Protein AF-L5MCT8-F1 (afdb_monomer_lite)

Organism: Myotis davidii (NCBI:txid225400)

pLDDT: mean 80.83, std 23.69, range [33.47, 98.44]

Radius of gyration: 23.61 Å; chains: 1; bounding box: 46×57×54 Å

Sequence (94 aa):
MRVHMVMTLEQQDMVCYTAQTLVRILSHGGFRKILGQEGDTSYLASEISTWDGVIVTPSEKAYEKSPEKKEGEEEENTEEPPQGEEKERMETQE

Foldseek 3Di:
DDPCVVDDPQRVQVVVLQVVLVVVCVVLPVVCLVVCVPDDNVCSQPDWDAGPNDIRDGGDRDDDDDPPPPPDDDDDDDDDDPDDDDDDDDDDDD

Structure (mmCIF, N/CA/C/O backbone):
data_AF-L5MCT8-F1
#
_entry.id   AF-L5MCT8-F1
#
loop_
_atom_site.group_PDB
_atom_site.id
_atom_site.type_symbol
_atom_site.label_atom_id
_atom_site.label_alt_id
_atom_site.label_comp_id
_atom_site.label_asym_id
_atom_site.label_entity_id
_atom_site.label_seq_id
_atom_site.pdbx_PDB_ins_code
_atom_site.Cartn_x
_atom_site.Cartn_y
_atom_site.Cartn_z
_atom_site.occupancy
_atom_site.B_iso_or_equiv
_atom_site.auth_seq_id
_atom_site.auth_comp_id
_atom_site.auth_asym_id
_atom_site.auth_atom_id
_atom_site.pdbx_PDB_model_num
ATOM 1 N N . MET A 1 1 ? -1.294 -4.767 -27.737 1.00 77.75 1 MET A N 1
ATOM 2 C CA . MET A 1 1 ? -0.389 -3.981 -26.864 1.00 77.75 1 MET A CA 1
ATOM 3 C C . MET A 1 1 ? -0.914 -4.035 -25.434 1.00 77.75 1 MET A C 1
ATOM 5 O O . MET A 1 1 ? -2.112 -3.854 -25.257 1.00 77.75 1 MET A O 1
ATOM 9 N N . ARG A 1 2 ? -0.069 -4.307 -24.428 1.00 95.12 2 ARG A N 1
ATOM 10 C CA . ARG A 1 2 ? -0.483 -4.267 -23.012 1.00 95.12 2 ARG A CA 1
ATOM 11 C C . ARG A 1 2 ? -0.191 -2.874 -22.448 1.00 95.12 2 ARG A C 1
ATOM 13 O O . ARG A 1 2 ? 0.962 -2.463 -22.430 1.00 95.12 2 ARG A O 1
ATOM 20 N N . VAL A 1 3 ? -1.217 -2.148 -22.002 1.00 95.44 3 VAL A N 1
ATOM 21 C CA . VAL A 1 3 ? -1.091 -0.725 -21.616 1.00 95.44 3 VAL A CA 1
ATOM 22 C C . VAL A 1 3 ? -0.138 -0.475 -20.446 1.00 95.44 3 VAL A C 1
ATOM 24 O O . VAL A 1 3 ? 0.513 0.558 -20.420 1.00 95.44 3 VAL A O 1
ATOM 27 N N . HIS A 1 4 ? 0.022 -1.426 -19.522 1.00 93.00 4 HIS A N 1
ATOM 28 C CA . HIS A 1 4 ? 0.943 -1.284 -18.386 1.00 93.00 4 HIS A CA 1
ATOM 29 C C . HIS A 1 4 ? 2.421 -1.241 -18.794 1.00 93.00 4 HIS A C 1
ATOM 31 O O . HIS A 1 4 ? 3.250 -0.824 -17.996 1.00 93.00 4 HIS A O 1
ATOM 37 N N . MET A 1 5 ? 2.761 -1.648 -20.022 1.00 94.50 5 MET A N 1
ATOM 38 C CA . MET A 1 5 ? 4.144 -1.655 -20.514 1.00 94.50 5 MET A CA 1
ATOM 39 C C . MET A 1 5 ? 4.723 -0.250 -20.723 1.00 94.50 5 MET A C 1
ATOM 41 O O . MET A 1 5 ? 5.914 -0.126 -20.973 1.00 94.50 5 MET A O 1
ATOM 45 N N . VAL A 1 6 ? 3.907 0.805 -20.604 1.00 96.62 6 VAL A N 1
ATOM 46 C CA . VAL A 1 6 ? 4.401 2.191 -20.539 1.00 96.62 6 VAL A CA 1
ATOM 47 C C . VAL A 1 6 ? 5.079 2.513 -19.201 1.00 96.62 6 VAL A C 1
ATOM 49 O O . VAL A 1 6 ? 5.780 3.514 -19.106 1.00 96.62 6 VAL A O 1
ATOM 52 N N . MET A 1 7 ? 4.869 1.682 -18.171 1.00 96.62 7 MET A N 1
ATOM 53 C CA . MET A 1 7 ? 5.524 1.785 -16.867 1.00 96.62 7 MET A CA 1
ATOM 54 C C . MET A 1 7 ? 6.781 0.910 -16.828 1.00 96.62 7 MET A C 1
ATOM 56 O O . MET A 1 7 ? 6.769 -0.223 -17.317 1.00 96.62 7 MET A O 1
ATOM 60 N N . THR A 1 8 ? 7.843 1.388 -16.180 1.00 96.62 8 THR A N 1
ATOM 61 C CA . THR A 1 8 ? 9.030 0.571 -15.878 1.00 96.62 8 THR A CA 1
ATOM 62 C C . THR A 1 8 ? 8.681 -0.570 -14.916 1.00 96.62 8 THR A C 1
ATOM 64 O O . THR A 1 8 ? 7.668 -0.512 -14.220 1.00 96.62 8 THR A O 1
ATOM 67 N N . LEU A 1 9 ? 9.521 -1.607 -14.827 1.00 96.25 9 LEU A N 1
ATOM 68 C CA . LEU A 1 9 ? 9.309 -2.702 -13.866 1.00 96.25 9 LEU A CA 1
ATOM 69 C C . LEU A 1 9 ? 9.266 -2.200 -12.412 1.00 96.25 9 LEU A C 1
ATOM 71 O O . LEU A 1 9 ? 8.448 -2.658 -11.624 1.00 96.25 9 LEU A O 1
ATOM 75 N N . GLU A 1 10 ? 10.072 -1.187 -12.088 1.00 96.81 10 GLU A N 1
ATOM 76 C CA . GLU A 1 10 ? 10.064 -0.525 -10.779 1.00 96.81 10 GLU A CA 1
ATOM 77 C C . GLU A 1 10 ? 8.758 0.241 -10.515 1.00 96.81 10 GLU A C 1
ATOM 79 O O . GLU A 1 10 ? 8.216 0.190 -9.414 1.00 96.81 10 GLU A O 1
ATOM 84 N N . GLN A 1 11 ? 8.206 0.913 -11.530 1.00 97.88 11 GLN A N 1
ATOM 85 C CA . GLN A 1 11 ? 6.901 1.569 -11.417 1.00 97.88 11 GLN A CA 1
ATOM 86 C C . GLN A 1 11 ? 5.762 0.551 -11.287 1.00 97.88 11 GLN A C 1
ATOM 88 O O . GLN A 1 11 ? 4.833 0.771 -10.515 1.00 97.88 11 GLN A O 1
ATOM 93 N N . GLN A 1 12 ? 5.832 -0.566 -12.016 1.00 98.06 12 GLN A N 1
ATOM 94 C CA . GLN A 1 12 ? 4.850 -1.648 -11.915 1.00 98.06 12 GLN A CA 1
ATOM 95 C C . GLN A 1 12 ? 4.847 -2.272 -10.517 1.00 98.06 12 GLN A C 1
ATOM 97 O O . GLN A 1 12 ? 3.773 -2.482 -9.954 1.00 98.06 12 GLN A O 1
ATOM 102 N N . ASP A 1 13 ? 6.028 -2.507 -9.943 1.00 98.19 13 ASP A N 1
ATOM 103 C CA . ASP A 1 13 ? 6.178 -2.979 -8.566 1.00 98.19 13 ASP A CA 1
ATOM 104 C C . ASP A 1 13 ? 5.580 -1.979 -7.568 1.00 98.19 13 ASP A C 1
ATOM 106 O O . ASP A 1 13 ? 4.735 -2.350 -6.756 1.00 98.19 13 ASP A O 1
ATOM 110 N N . MET A 1 14 ? 5.897 -0.687 -7.719 1.00 97.94 14 MET A N 1
ATOM 111 C CA . MET A 1 14 ? 5.343 0.380 -6.878 1.00 97.94 14 MET A CA 1
ATOM 112 C C . MET A 1 14 ? 3.821 0.456 -6.888 1.00 97.94 14 MET A C 1
ATOM 114 O O . MET A 1 14 ? 3.191 0.520 -5.827 1.00 97.94 14 MET A O 1
ATOM 118 N N . VAL A 1 15 ? 3.211 0.375 -8.068 1.00 97.94 15 VAL A N 1
ATOM 119 C CA . VAL A 1 15 ? 1.751 0.304 -8.189 1.00 97.94 15 VAL A CA 1
ATOM 120 C C . VAL A 1 15 ? 1.214 -0.967 -7.525 1.00 97.94 15 VAL A C 1
ATOM 122 O O . VAL A 1 15 ? 0.204 -0.910 -6.819 1.00 97.94 15 VAL A O 1
ATOM 125 N N . CYS A 1 16 ? 1.887 -2.104 -7.716 1.00 98.31 16 CYS A N 1
ATOM 126 C CA . CYS A 1 16 ? 1.447 -3.389 -7.188 1.00 98.31 16 CYS A CA 1
ATOM 127 C C . CYS A 1 16 ? 1.473 -3.422 -5.655 1.00 98.31 16 CYS A C 1
ATOM 129 O O . CYS A 1 16 ? 0.427 -3.660 -5.049 1.00 98.31 16 CYS A O 1
ATOM 131 N N . TYR A 1 17 ? 2.613 -3.142 -5.014 1.00 98.19 17 TYR A N 1
ATOM 132 C CA . TYR A 1 17 ? 2.723 -3.231 -3.553 1.00 98.19 17 TYR A CA 1
ATOM 133 C C . TYR A 1 17 ? 1.857 -2.173 -2.848 1.00 98.19 17 TYR A C 1
ATOM 135 O O . TYR A 1 17 ? 1.281 -2.434 -1.784 1.00 98.19 17 TYR A O 1
ATOM 143 N N . THR A 1 18 ? 1.668 -1.002 -3.469 1.00 97.88 18 THR A N 1
ATOM 144 C CA . THR A 1 18 ? 0.743 0.018 -2.955 1.00 97.88 18 THR A CA 1
ATOM 145 C C . THR A 1 18 ? -0.689 -0.514 -2.980 1.00 97.88 18 THR A C 1
ATOM 147 O O . THR A 1 18 ? -1.363 -0.528 -1.949 1.00 97.88 18 THR A O 1
ATOM 150 N N . ALA A 1 19 ? -1.147 -1.038 -4.122 1.00 98.19 19 ALA A N 1
ATOM 151 C CA . ALA A 1 19 ? -2.488 -1.606 -4.246 1.00 98.19 19 ALA A CA 1
ATOM 152 C C . ALA A 1 19 ? -2.708 -2.804 -3.305 1.00 98.19 19 ALA A C 1
ATOM 154 O O . ALA A 1 19 ? -3.754 -2.889 -2.664 1.00 98.19 19 ALA A O 1
ATOM 155 N N . GLN A 1 20 ? -1.719 -3.692 -3.157 1.00 98.44 20 GLN A N 1
ATOM 156 C CA . GLN A 1 20 ? -1.773 -4.815 -2.213 1.00 98.44 20 GLN A CA 1
ATOM 157 C C . GLN A 1 20 ? -1.997 -4.350 -0.767 1.00 98.44 20 GLN A C 1
ATOM 159 O O . GLN A 1 20 ? -2.766 -4.973 -0.031 1.00 98.44 20 GLN A O 1
ATOM 164 N N . THR A 1 21 ? -1.352 -3.255 -0.353 1.00 98.06 21 THR A N 1
ATOM 165 C CA . THR A 1 21 ? -1.552 -2.660 0.978 1.00 98.06 21 THR A CA 1
ATOM 166 C C . THR A 1 21 ? -2.963 -2.097 1.124 1.00 98.06 21 THR A C 1
ATOM 168 O O . THR A 1 21 ? -3.662 -2.415 2.088 1.00 98.06 21 THR A O 1
ATOM 171 N N . LEU A 1 22 ? -3.432 -1.336 0.130 1.00 97.62 22 LEU A N 1
ATOM 172 C CA . LEU A 1 22 ? -4.772 -0.744 0.146 1.00 97.62 22 LEU A CA 1
ATOM 173 C C . LEU A 1 22 ? -5.889 -1.798 0.133 1.00 97.62 22 LEU A C 1
ATOM 175 O O . LEU A 1 22 ? -6.902 -1.605 0.799 1.00 97.62 22 LEU A O 1
ATOM 179 N N . VAL A 1 23 ? -5.710 -2.934 -0.552 1.00 98.19 23 VAL A N 1
ATOM 180 C CA . VAL A 1 23 ? -6.672 -4.056 -0.531 1.00 98.19 23 VAL A CA 1
ATOM 181 C C . VAL A 1 23 ? -6.828 -4.628 0.879 1.00 98.19 23 VAL A C 1
ATOM 183 O O . VAL A 1 23 ? -7.950 -4.908 1.310 1.00 98.19 23 VAL A O 1
ATOM 186 N N . ARG A 1 24 ? -5.728 -4.762 1.629 1.00 97.56 24 ARG A N 1
ATOM 187 C CA . ARG A 1 24 ? -5.770 -5.232 3.022 1.00 97.56 24 ARG A CA 1
ATOM 188 C C . ARG A 1 24 ? -6.501 -4.234 3.916 1.00 97.56 24 ARG A C 1
ATOM 190 O O . ARG A 1 24 ? -7.405 -4.627 4.643 1.00 97.56 24 ARG A O 1
ATOM 197 N N . ILE A 1 25 ? -6.200 -2.942 3.787 1.00 97.06 25 ILE A N 1
ATOM 198 C CA . ILE A 1 25 ? -6.895 -1.872 4.523 1.00 97.06 25 ILE A CA 1
ATOM 199 C C . ILE A 1 25 ? -8.396 -1.847 4.196 1.00 97.06 25 ILE A C 1
ATOM 201 O O . ILE A 1 25 ? -9.232 -1.761 5.097 1.00 97.06 25 ILE A O 1
ATOM 205 N N . LEU A 1 26 ? -8.754 -1.961 2.914 1.00 97.31 26 LEU A N 1
ATOM 206 C CA . LEU A 1 26 ? -10.145 -1.992 2.463 1.00 97.31 26 LEU A CA 1
ATOM 207 C C . LEU A 1 26 ? -10.910 -3.173 3.073 1.00 97.31 26 LEU A C 1
ATOM 209 O O . LEU A 1 26 ? -12.047 -3.005 3.511 1.00 97.31 26 LEU A O 1
ATOM 213 N N . SER A 1 27 ? -10.266 -4.340 3.153 1.00 97.81 27 SER A N 1
ATOM 214 C CA . SER A 1 27 ? -10.840 -5.562 3.734 1.00 97.81 27 SER A CA 1
ATOM 215 C C . SER A 1 27 ? -11.142 -5.435 5.232 1.00 97.81 27 SER A C 1
ATOM 217 O O . SER A 1 27 ? -12.004 -6.146 5.738 1.00 97.81 27 SER A O 1
ATOM 219 N N . HIS A 1 28 ? -10.488 -4.496 5.924 1.00 97.56 28 HIS A N 1
ATOM 220 C CA . HIS A 1 28 ? -10.722 -4.172 7.335 1.00 97.56 28 HIS A CA 1
ATOM 221 C C . HIS A 1 28 ? -11.480 -2.845 7.534 1.00 97.56 28 HIS A C 1
ATOM 223 O O . HIS A 1 28 ? -11.409 -2.227 8.594 1.00 97.56 28 HIS A O 1
ATOM 229 N N . GLY A 1 29 ? -12.216 -2.384 6.516 1.00 96.31 29 GLY A N 1
ATOM 230 C CA . GLY A 1 29 ? -13.131 -1.246 6.640 1.00 96.31 29 GLY A CA 1
ATOM 231 C C . GLY A 1 29 ? -12.496 0.139 6.479 1.00 96.31 29 GLY A C 1
ATOM 232 O O . GLY A 1 29 ? -13.179 1.141 6.681 1.00 96.31 29 GLY A O 1
ATOM 233 N N . GLY A 1 30 ? -11.237 0.245 6.043 1.00 95.94 30 GLY A N 1
ATOM 234 C CA . GLY A 1 30 ? -10.544 1.529 5.853 1.00 95.94 30 GLY A CA 1
ATOM 235 C C . GLY A 1 30 ? -10.968 2.353 4.626 1.00 95.94 30 GLY A C 1
ATOM 236 O O . GLY A 1 30 ? -10.213 3.205 4.160 1.00 95.94 30 GLY A O 1
ATOM 237 N N . PHE A 1 31 ? -12.166 2.131 4.077 1.00 96.56 31 PHE A N 1
ATOM 238 C CA . PHE A 1 31 ? -12.624 2.746 2.823 1.00 96.56 31 PHE A CA 1
ATOM 239 C C . PHE A 1 31 ? -12.693 4.279 2.879 1.00 96.56 31 PHE A C 1
ATOM 241 O O . PHE A 1 31 ? -12.348 4.935 1.903 1.00 96.56 31 PHE A O 1
ATOM 248 N N . ARG A 1 32 ? -13.097 4.875 4.010 1.00 96.44 32 ARG A N 1
ATOM 249 C CA . ARG A 1 32 ? -13.191 6.343 4.144 1.00 96.44 32 ARG A CA 1
ATOM 250 C C . ARG A 1 32 ? -11.830 7.013 4.014 1.00 96.44 32 ARG A C 1
ATOM 252 O O . ARG A 1 32 ? -11.705 8.031 3.339 1.00 96.44 32 ARG A O 1
ATOM 259 N N . LYS A 1 33 ? -10.807 6.400 4.609 1.0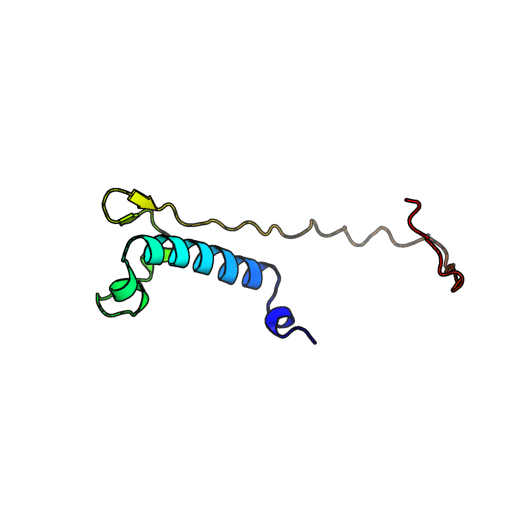0 95.69 33 LYS A N 1
ATOM 260 C CA . LYS A 1 33 ? -9.417 6.828 4.477 1.00 95.69 33 LYS A CA 1
ATOM 261 C C . LYS A 1 33 ? -8.928 6.654 3.040 1.00 95.69 33 LYS A C 1
ATOM 263 O O . LYS A 1 33 ? -8.447 7.615 2.462 1.00 95.69 33 LYS A O 1
ATOM 268 N N . ILE A 1 34 ? -9.152 5.496 2.417 1.00 95.62 34 ILE A N 1
ATOM 269 C CA . ILE A 1 34 ? -8.785 5.269 1.003 1.00 95.62 34 ILE A CA 1
ATOM 270 C C . ILE A 1 34 ? -9.446 6.298 0.065 1.00 95.62 34 ILE A C 1
ATOM 272 O O . ILE A 1 34 ? -8.823 6.759 -0.885 1.00 95.62 34 ILE A O 1
ATOM 276 N N . LEU A 1 35 ? -10.691 6.692 0.347 1.00 95.75 35 LEU A N 1
ATOM 277 C CA . LEU A 1 35 ? -11.437 7.698 -0.417 1.00 95.75 35 LEU A CA 1
ATOM 278 C C . LEU A 1 35 ? -11.080 9.154 -0.055 1.00 95.75 35 LEU A C 1
ATOM 280 O O . LEU A 1 35 ? -11.721 10.073 -0.563 1.00 95.75 35 LEU A O 1
ATOM 284 N N . GLY A 1 36 ? -10.105 9.387 0.829 1.00 94.75 36 GLY A N 1
ATOM 285 C CA . GLY A 1 36 ? -9.666 10.732 1.218 1.00 94.75 36 GLY A CA 1
ATOM 286 C C . GLY A 1 36 ? -10.667 11.512 2.078 1.00 94.75 36 GLY A C 1
ATOM 287 O O . GLY A 1 36 ? -10.608 12.737 2.134 1.00 94.75 36 GLY A O 1
ATOM 288 N N . GLN A 1 37 ? -11.600 10.834 2.752 1.00 96.19 37 GLN A N 1
ATOM 289 C CA . GLN A 1 37 ? -12.638 11.473 3.577 1.00 96.19 37 GLN A CA 1
ATOM 290 C C . GLN A 1 37 ? -12.169 11.798 5.006 1.00 96.19 37 GLN A C 1
ATOM 292 O O . GLN A 1 37 ? -12.865 12.500 5.734 1.00 96.19 37 GLN A O 1
ATOM 297 N N . GLU A 1 38 ? -11.003 11.293 5.418 1.00 92.69 38 GLU A N 1
ATOM 298 C CA . GLU A 1 38 ? -10.488 11.397 6.793 1.00 92.69 38 GLU A CA 1
ATOM 299 C C . GLU A 1 38 ? -9.082 12.026 6.857 1.00 92.69 38 GLU A C 1
ATOM 301 O O . GLU A 1 38 ? -8.226 11.598 7.640 1.00 92.69 38 GLU A O 1
ATOM 306 N N . GLY A 1 39 ? -8.853 13.053 6.033 1.00 90.75 39 GLY A N 1
ATOM 307 C CA . GLY A 1 39 ? -7.617 13.839 6.014 1.00 90.75 39 GLY A CA 1
ATOM 308 C C . GLY A 1 39 ? -6.475 13.173 5.246 1.00 90.75 39 GLY A C 1
ATOM 309 O O . GLY A 1 39 ? -6.709 12.430 4.292 1.00 90.75 39 GLY A O 1
ATOM 310 N N . ASP A 1 40 ? -5.238 13.472 5.652 1.00 90.44 40 ASP A N 1
ATOM 311 C CA . ASP A 1 40 ? -4.045 12.869 5.054 1.00 90.44 40 ASP A CA 1
ATOM 312 C C . ASP A 1 40 ? -4.061 11.343 5.230 1.00 90.44 40 ASP A C 1
ATOM 314 O O . ASP A 1 40 ? -4.429 10.820 6.284 1.00 90.44 40 ASP A O 1
ATOM 318 N N . THR A 1 41 ? -3.708 10.642 4.157 1.00 92.75 41 THR A N 1
ATOM 319 C CA . THR A 1 41 ? -3.756 9.179 4.011 1.00 92.75 41 THR A CA 1
ATOM 320 C C . THR A 1 41 ? -2.488 8.630 3.359 1.00 92.75 41 THR A C 1
ATOM 322 O O . THR A 1 41 ? -2.396 7.428 3.111 1.00 92.75 41 THR A O 1
ATOM 325 N N . SER A 1 42 ? -1.491 9.490 3.118 1.00 88.56 42 SER A N 1
ATOM 326 C CA . SER A 1 42 ? -0.213 9.118 2.503 1.00 88.56 42 SER A CA 1
ATOM 327 C C . SER A 1 42 ? 0.530 8.035 3.296 1.00 88.56 42 SER A C 1
ATOM 329 O O . SER A 1 42 ? 1.100 7.122 2.700 1.00 88.56 42 SER A O 1
ATOM 331 N N . TYR A 1 43 ? 0.426 8.066 4.628 1.00 93.50 43 TYR A N 1
ATOM 332 C CA . TYR A 1 43 ? 1.054 7.100 5.535 1.00 93.50 43 TYR A CA 1
ATOM 333 C C . TYR A 1 43 ? 0.530 5.662 5.388 1.00 93.50 43 TYR A C 1
ATOM 335 O O . TYR A 1 43 ? 1.218 4.715 5.761 1.00 93.50 43 TYR A O 1
ATOM 343 N N . LEU A 1 44 ? -0.666 5.457 4.820 1.00 94.31 44 LEU A N 1
ATOM 344 C CA . LEU A 1 44 ? -1.285 4.129 4.723 1.00 94.31 44 LEU A CA 1
ATOM 345 C C . LEU A 1 44 ? -0.491 3.128 3.885 1.00 94.31 44 LEU A C 1
ATOM 347 O O . LEU A 1 44 ? -0.617 1.923 4.090 1.00 94.31 44 LEU A O 1
ATOM 351 N N . ALA A 1 45 ? 0.292 3.621 2.928 1.00 93.69 45 ALA A N 1
ATOM 352 C CA . ALA A 1 45 ? 1.104 2.790 2.050 1.00 93.69 45 ALA A CA 1
ATOM 353 C C . ALA A 1 45 ? 2.540 2.585 2.566 1.00 93.69 45 ALA A C 1
ATOM 355 O O . ALA A 1 45 ? 3.283 1.823 1.955 1.00 93.69 45 ALA A O 1
ATOM 356 N N . SER A 1 46 ? 2.937 3.248 3.658 1.00 95.00 46 SER A N 1
ATOM 357 C CA . SER A 1 46 ? 4.323 3.251 4.153 1.00 95.00 46 SER A CA 1
ATOM 358 C C . SER A 1 46 ? 4.473 2.910 5.635 1.00 95.00 46 SER A C 1
ATOM 360 O O . SER A 1 46 ? 5.562 2.528 6.052 1.00 95.00 46 SER A O 1
ATOM 362 N N . GLU A 1 47 ? 3.411 3.013 6.436 1.00 96.94 47 GLU A N 1
ATOM 363 C CA . GLU A 1 47 ? 3.449 2.767 7.88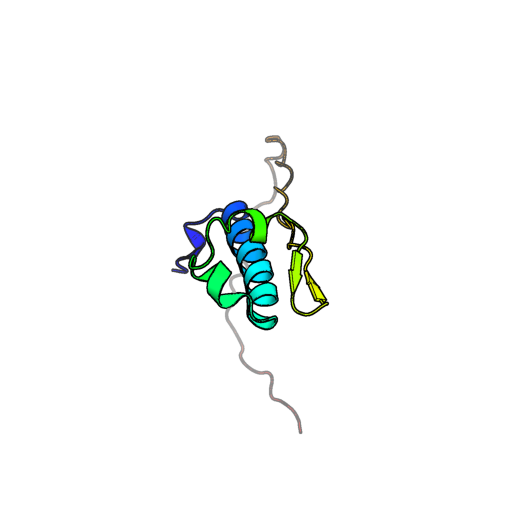0 1.00 96.94 47 GLU A CA 1
ATOM 364 C C . GLU A 1 47 ? 2.557 1.597 8.310 1.00 96.94 47 GLU A C 1
ATOM 366 O O . GLU A 1 47 ? 1.478 1.356 7.761 1.00 96.94 47 GLU A O 1
ATOM 371 N N . ILE A 1 48 ? 3.000 0.873 9.342 1.00 97.69 48 ILE A N 1
ATOM 372 C CA . ILE A 1 48 ? 2.187 -0.158 9.994 1.00 97.69 48 ILE A CA 1
ATOM 373 C C . ILE A 1 48 ? 0.953 0.505 10.607 1.00 97.69 48 ILE A C 1
ATOM 375 O O . ILE A 1 48 ? 1.054 1.489 11.336 1.00 97.69 48 ILE A O 1
ATOM 379 N N . SER A 1 49 ? -0.220 -0.065 10.346 1.00 96.69 49 SER A N 1
ATOM 380 C CA . SER A 1 49 ? -1.497 0.446 10.849 1.00 96.69 49 SER A CA 1
ATOM 381 C C . SER A 1 49 ? -2.328 -0.665 11.486 1.00 96.69 49 SER A C 1
ATOM 383 O O . SER A 1 49 ? -2.100 -1.846 11.240 1.00 96.69 49 SER A O 1
ATOM 385 N N . THR A 1 50 ? -3.275 -0.301 12.352 1.00 97.00 50 THR A N 1
ATOM 386 C CA . THR A 1 50 ? -4.194 -1.255 12.993 1.00 97.00 50 THR A CA 1
ATOM 387 C C . THR A 1 50 ? -5.627 -0.952 12.575 1.00 97.00 50 THR A C 1
ATOM 389 O O . THR A 1 50 ? -6.069 0.191 12.680 1.00 97.00 50 THR A O 1
ATOM 392 N N . TRP A 1 51 ? -6.349 -1.980 12.135 1.00 95.38 51 TRP A N 1
ATOM 393 C CA . TRP A 1 51 ? -7.723 -1.901 11.645 1.00 95.38 51 TRP A CA 1
ATOM 394 C C . TRP A 1 51 ? -8.548 -3.014 12.269 1.00 95.38 51 TRP A C 1
ATOM 396 O O . TRP A 1 51 ? -8.245 -4.183 12.059 1.00 95.38 51 TRP A O 1
ATOM 406 N N . ASP A 1 52 ? -9.561 -2.662 13.061 1.00 93.00 52 ASP A N 1
ATOM 407 C CA . ASP A 1 52 ? -10.409 -3.641 13.763 1.00 93.00 52 ASP A CA 1
ATOM 408 C C . ASP A 1 52 ? -9.597 -4.703 14.545 1.00 93.00 52 ASP A C 1
ATOM 410 O O . ASP A 1 52 ? -9.836 -5.904 14.477 1.00 93.00 52 ASP A O 1
ATOM 414 N N . GLY A 1 53 ? -8.535 -4.260 15.230 1.00 95.31 53 GLY A N 1
ATOM 415 C CA . GLY A 1 53 ? -7.612 -5.138 15.962 1.00 95.31 53 GLY A CA 1
ATOM 416 C C . GLY A 1 53 ? -6.622 -5.929 15.093 1.00 95.31 53 GLY A C 1
ATOM 417 O O . GLY A 1 53 ? -5.736 -6.584 15.640 1.00 95.31 53 GLY A O 1
ATOM 418 N N . VAL A 1 54 ? -6.713 -5.845 13.763 1.00 97.69 54 VAL A N 1
ATOM 419 C CA . VAL A 1 54 ? -5.777 -6.476 12.824 1.00 97.69 54 VAL A CA 1
ATOM 420 C C . VAL A 1 54 ? -4.635 -5.524 12.492 1.00 97.69 54 VAL A C 1
ATOM 422 O O . VAL A 1 54 ? -4.852 -4.388 12.074 1.00 97.69 54 VAL A O 1
ATOM 425 N N . ILE A 1 55 ? -3.400 -5.999 12.647 1.00 97.94 55 ILE A N 1
ATOM 426 C CA . ILE A 1 55 ? -2.199 -5.254 12.264 1.00 97.94 55 ILE A CA 1
ATOM 427 C C . ILE A 1 55 ? -1.944 -5.459 10.768 1.00 97.94 55 ILE A C 1
ATOM 429 O O . ILE A 1 55 ? -1.812 -6.585 10.291 1.00 97.94 55 ILE A O 1
ATOM 433 N N . VAL A 1 56 ? -1.851 -4.356 10.034 1.00 98.00 56 VAL A N 1
ATOM 434 C CA . VAL A 1 56 ? -1.577 -4.313 8.600 1.00 98.00 56 VAL A CA 1
ATOM 435 C C . VAL A 1 56 ? -0.179 -3.732 8.394 1.00 98.00 56 VAL A C 1
ATOM 437 O O . VAL A 1 56 ? 0.040 -2.538 8.589 1.00 98.00 56 VAL A O 1
ATOM 440 N N . THR A 1 57 ? 0.762 -4.577 7.973 1.00 98.31 57 THR A N 1
ATOM 441 C CA . THR A 1 57 ? 2.124 -4.172 7.580 1.00 98.31 57 THR A CA 1
ATOM 442 C C . THR A 1 57 ? 2.165 -3.859 6.084 1.00 98.31 57 THR A C 1
ATOM 444 O O . THR A 1 57 ? 1.805 -4.742 5.303 1.00 98.31 57 THR A O 1
ATOM 447 N N . PRO A 1 58 ? 2.541 -2.652 5.633 1.00 98.19 58 PRO A N 1
ATOM 448 C CA . PRO A 1 58 ? 2.626 -2.325 4.209 1.00 98.19 58 PRO A CA 1
ATOM 449 C C . PRO A 1 58 ? 3.481 -3.314 3.414 1.00 98.19 58 PRO A C 1
ATOM 451 O O . PRO A 1 58 ? 4.444 -3.870 3.931 1.00 98.19 58 PRO A O 1
ATOM 454 N N . SER A 1 59 ? 3.081 -3.578 2.171 1.00 97.94 59 SER A N 1
ATOM 455 C CA . SER A 1 59 ? 3.876 -4.399 1.258 1.00 97.94 59 SER A CA 1
ATOM 456 C C . SER A 1 59 ? 5.101 -3.598 0.827 1.00 97.94 59 SER A C 1
ATOM 458 O O . SER A 1 59 ? 4.993 -2.404 0.550 1.00 97.94 59 SER A O 1
ATOM 460 N N . GLU A 1 60 ? 6.245 -4.263 0.743 1.00 97.19 60 GLU A N 1
ATOM 461 C CA . GLU A 1 60 ? 7.516 -3.638 0.386 1.00 97.19 60 GLU A CA 1
ATOM 462 C C . GLU A 1 60 ? 7.869 -3.874 -1.086 1.00 97.19 60 GLU A C 1
ATOM 464 O O . GLU A 1 60 ? 7.267 -4.706 -1.770 1.00 97.19 60 GLU A O 1
ATOM 469 N N . LYS A 1 61 ? 8.863 -3.122 -1.564 1.00 97.44 61 LYS A N 1
ATOM 470 C CA . LYS A 1 61 ? 9.424 -3.261 -2.908 1.00 97.44 61 LYS A CA 1
ATOM 471 C C . LYS A 1 61 ? 9.965 -4.679 -3.110 1.00 97.44 61 LYS A C 1
ATOM 473 O O . LYS A 1 61 ? 10.779 -5.140 -2.313 1.00 97.44 61 LYS A O 1
ATOM 478 N N . ALA A 1 62 ? 9.560 -5.329 -4.197 1.00 96.81 62 ALA A N 1
ATOM 479 C CA . ALA A 1 62 ? 10.032 -6.661 -4.573 1.00 96.81 62 ALA A CA 1
ATOM 480 C C . ALA A 1 62 ? 10.965 -6.639 -5.794 1.00 96.81 62 ALA A C 1
ATOM 482 O O . ALA A 1 62 ? 11.738 -7.571 -6.002 1.00 96.81 62 ALA A O 1
ATOM 483 N N . TYR A 1 63 ? 10.891 -5.597 -6.625 1.00 96.62 63 TYR A N 1
ATOM 484 C CA . TYR A 1 63 ? 11.698 -5.500 -7.832 1.00 96.62 63 TYR A CA 1
ATOM 485 C C . TYR A 1 63 ? 13.139 -5.080 -7.525 1.00 96.62 63 TYR A C 1
ATOM 487 O O . TYR A 1 63 ? 13.400 -4.001 -6.984 1.00 96.62 63 TYR A O 1
ATOM 495 N N . GLU A 1 64 ? 14.082 -5.889 -7.997 1.00 95.81 64 GLU A N 1
ATOM 496 C CA . GLU A 1 64 ? 15.509 -5.589 -8.017 1.00 95.81 64 GLU A CA 1
ATOM 497 C C . GLU A 1 64 ? 15.974 -5.390 -9.464 1.00 95.81 64 GLU A C 1
ATOM 499 O O . GLU A 1 64 ? 15.579 -6.129 -10.370 1.00 95.81 64 GLU A O 1
ATOM 504 N N . LYS A 1 65 ? 16.820 -4.381 -9.707 1.00 92.06 65 LYS A N 1
ATOM 505 C CA . LYS A 1 65 ? 17.432 -4.206 -11.031 1.00 92.06 65 LYS A CA 1
ATOM 506 C C . LYS A 1 65 ? 18.362 -5.384 -11.295 1.00 92.06 65 LYS A C 1
ATOM 508 O O . LYS A 1 65 ? 19.204 -5.695 -10.454 1.00 92.06 65 LYS A O 1
ATOM 513 N N . SER A 1 66 ? 18.250 -5.998 -12.473 1.00 83.81 66 SER A N 1
ATOM 514 C CA . SER A 1 66 ? 19.243 -6.978 -12.905 1.00 83.81 66 SER A CA 1
ATOM 515 C C . SER A 1 66 ? 20.636 -6.344 -12.860 1.00 83.81 66 SER A C 1
ATOM 517 O O . SER A 1 66 ? 20.772 -5.184 -13.263 1.00 83.81 66 SER A O 1
ATOM 519 N N . PRO A 1 67 ? 21.664 -7.066 -12.380 1.00 79.06 67 PRO A N 1
ATOM 520 C CA . PRO A 1 67 ? 23.026 -6.572 -12.468 1.00 79.06 67 PRO A CA 1
ATOM 521 C C . PRO A 1 67 ? 23.336 -6.324 -13.943 1.00 79.06 67 PRO A C 1
ATOM 523 O O . PRO A 1 67 ? 23.127 -7.206 -14.780 1.00 79.06 67 PRO A O 1
ATOM 526 N N . GLU A 1 68 ? 23.781 -5.111 -14.266 1.00 70.62 68 GLU A N 1
ATOM 527 C CA . GLU A 1 68 ? 24.248 -4.783 -15.608 1.00 70.62 68 GLU A CA 1
ATOM 528 C C . GLU A 1 68 ? 25.338 -5.797 -15.968 1.00 70.62 68 GLU A C 1
ATOM 530 O O . GLU A 1 68 ? 26.360 -5.902 -15.280 1.00 70.62 68 GLU A O 1
ATOM 535 N N . LYS A 1 69 ? 25.113 -6.594 -17.021 1.00 59.75 69 LYS A N 1
ATOM 536 C CA . LYS A 1 69 ? 26.219 -7.310 -17.652 1.00 59.75 69 LYS A CA 1
ATOM 537 C C . LYS A 1 69 ? 27.191 -6.223 -18.084 1.00 59.75 69 LYS A C 1
ATOM 539 O O . LYS A 1 69 ? 26.815 -5.363 -18.874 1.00 59.75 69 LYS A O 1
ATOM 544 N N . LYS A 1 70 ? 28.394 -6.219 -17.508 1.00 50.91 70 LYS A N 1
ATOM 545 C CA . LYS A 1 70 ? 29.464 -5.323 -17.944 1.00 50.91 70 LYS A CA 1
ATOM 546 C C . LYS A 1 70 ? 29.590 -5.477 -19.458 1.00 50.91 70 LYS A C 1
ATOM 548 O O . LYS A 1 70 ? 29.803 -6.591 -19.929 1.00 50.91 70 LYS A O 1
ATOM 553 N N . GLU A 1 71 ? 29.411 -4.385 -20.191 1.00 47.88 71 GLU A N 1
ATOM 554 C CA . GLU A 1 71 ? 29.709 -4.320 -21.620 1.00 47.88 71 GLU A CA 1
ATOM 555 C C . GLU A 1 71 ? 31.167 -4.773 -21.804 1.00 47.88 71 GLU A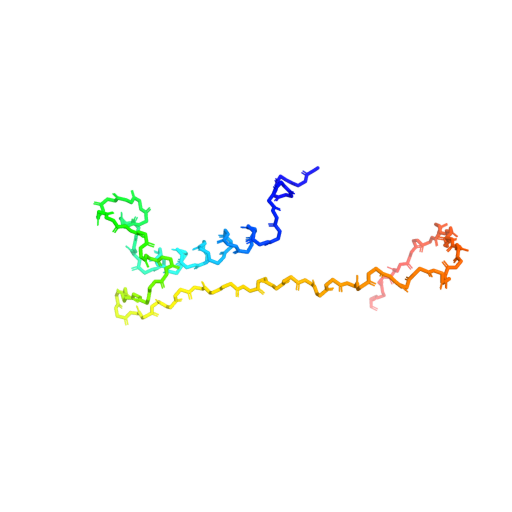 C 1
ATOM 557 O O . GLU A 1 71 ? 32.090 -4.146 -21.278 1.00 47.88 71 GLU A O 1
ATOM 562 N N . GLY A 1 72 ? 31.365 -5.936 -22.431 1.00 48.00 72 GLY A N 1
ATOM 563 C CA . GLY A 1 72 ? 32.672 -6.596 -22.506 1.00 48.00 72 GLY A CA 1
ATOM 564 C C . GLY A 1 72 ? 32.668 -8.101 -22.802 1.00 48.00 72 GLY A C 1
ATOM 565 O O . GLY A 1 72 ? 33.745 -8.669 -22.935 1.00 48.00 72 GLY A O 1
ATOM 566 N N . GLU A 1 73 ? 31.508 -8.745 -22.937 1.00 43.34 73 GLU A N 1
ATOM 567 C CA . GLU A 1 73 ? 31.391 -10.087 -23.530 1.00 43.34 73 GLU A CA 1
ATOM 568 C C . GLU A 1 73 ? 30.428 -10.016 -24.725 1.00 43.34 73 GLU A C 1
ATOM 570 O O . GLU A 1 73 ? 29.270 -10.422 -24.644 1.00 43.34 73 GLU A O 1
ATOM 575 N N . GLU A 1 74 ? 30.898 -9.427 -25.825 1.00 44.84 74 GLU A N 1
ATOM 576 C CA . GLU A 1 74 ? 30.406 -9.774 -27.160 1.00 44.84 74 GLU A CA 1
ATOM 577 C C . GLU A 1 74 ? 31.437 -10.690 -27.833 1.00 44.84 74 GLU A C 1
ATOM 579 O O . GLU A 1 74 ? 32.629 -10.579 -27.551 1.00 44.84 74 GLU A O 1
ATOM 584 N N . GLU A 1 75 ? 30.937 -11.548 -28.730 1.00 43.94 75 GLU A N 1
ATOM 585 C CA . GLU A 1 75 ? 31.609 -12.634 -29.472 1.00 43.94 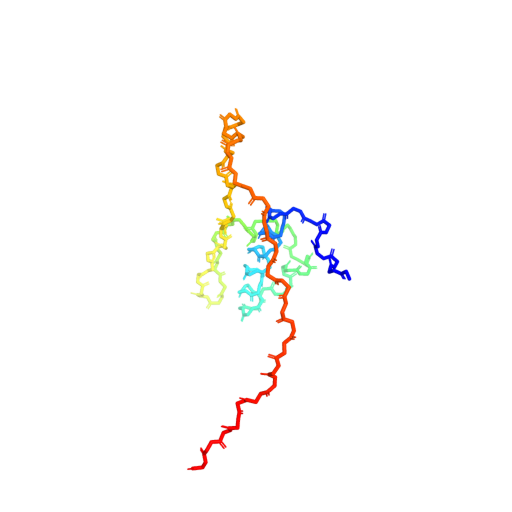75 GLU A CA 1
ATOM 586 C C . GLU A 1 75 ? 31.709 -13.933 -28.644 1.00 43.94 75 GLU A C 1
ATOM 588 O O . GLU A 1 75 ? 32.492 -14.045 -27.714 1.00 43.94 75 GLU A O 1
ATOM 593 N N . GLU A 1 76 ? 30.906 -14.982 -28.840 1.00 41.44 76 GLU A N 1
ATOM 594 C CA . GLU A 1 76 ? 30.446 -15.597 -30.084 1.00 41.44 76 GLU A CA 1
ATOM 595 C C . GLU A 1 76 ? 29.307 -16.581 -29.718 1.00 41.44 76 GLU A C 1
ATOM 597 O O . GLU A 1 76 ? 29.516 -17.528 -28.960 1.00 41.44 76 GLU A O 1
ATOM 602 N N . ASN A 1 77 ? 28.080 -16.380 -30.207 1.00 38.28 77 ASN A N 1
ATOM 603 C CA . ASN A 1 77 ? 27.171 -17.513 -30.395 1.00 38.28 77 ASN A CA 1
ATOM 604 C C . ASN A 1 77 ? 26.396 -17.300 -31.688 1.00 38.28 77 ASN A C 1
ATOM 606 O O . ASN A 1 77 ? 25.470 -16.493 -31.775 1.00 38.28 77 ASN A O 1
ATOM 610 N N . THR A 1 78 ? 26.908 -17.989 -32.693 1.00 35.84 78 THR A N 1
ATOM 611 C CA . THR A 1 78 ? 26.487 -18.067 -34.078 1.00 35.84 78 THR A CA 1
ATOM 612 C C . THR A 1 78 ? 24.983 -18.296 -34.209 1.00 35.84 78 THR A C 1
ATOM 614 O O . THR A 1 78 ? 24.367 -19.043 -33.449 1.00 35.84 78 THR A O 1
ATOM 617 N N . GLU A 1 79 ? 24.410 -17.629 -35.204 1.00 40.53 79 GLU A N 1
ATOM 618 C CA . GLU A 1 79 ? 23.062 -17.831 -35.720 1.00 40.53 79 GLU A CA 1
ATOM 619 C C . GLU A 1 79 ? 22.755 -19.318 -35.968 1.00 40.53 79 GLU A C 1
ATOM 621 O O . GLU A 1 79 ? 23.547 -19.999 -36.607 1.00 40.53 79 GLU A O 1
ATOM 626 N N . GLU A 1 80 ? 21.573 -19.788 -35.551 1.00 35.03 80 GLU A N 1
ATOM 627 C CA . GLU A 1 80 ? 20.718 -20.684 -36.349 1.00 35.03 80 GLU A CA 1
ATOM 628 C C . GLU A 1 80 ? 19.294 -20.762 -35.738 1.00 35.03 80 GLU A C 1
ATOM 630 O O . GLU A 1 80 ? 19.146 -21.021 -34.539 1.00 35.03 80 GLU A O 1
ATOM 635 N N . PRO A 1 81 ? 18.215 -20.527 -36.514 1.00 39.78 81 PRO A N 1
ATOM 636 C CA . PRO A 1 81 ? 16.838 -20.691 -36.052 1.00 39.78 81 PRO A CA 1
ATOM 637 C C . PRO A 1 81 ? 16.356 -22.134 -36.297 1.00 39.78 81 PRO A C 1
ATOM 639 O O . PRO A 1 81 ? 16.532 -22.639 -37.406 1.00 39.78 81 PRO A O 1
ATOM 642 N N . PRO A 1 82 ? 15.647 -22.807 -35.369 1.00 36.19 82 PRO A N 1
ATOM 643 C CA . PRO A 1 82 ? 14.896 -23.992 -35.747 1.00 36.19 82 PRO A CA 1
ATOM 644 C C . PRO A 1 82 ? 13.574 -23.542 -36.377 1.00 36.19 82 PRO A C 1
ATOM 646 O O . PRO A 1 82 ? 12.591 -23.232 -35.704 1.00 36.19 82 PRO A O 1
ATOM 649 N N . GLN A 1 83 ? 13.575 -23.491 -37.705 1.00 37.03 83 GLN A N 1
ATOM 650 C CA . GLN A 1 83 ? 12.376 -23.557 -38.528 1.00 37.03 83 GLN A CA 1
ATOM 651 C C . GLN A 1 83 ? 11.780 -24.968 -38.394 1.00 37.03 83 GLN A C 1
ATOM 653 O O . GLN A 1 83 ? 12.478 -25.955 -38.618 1.00 37.03 83 GLN A O 1
ATOM 658 N N . GLY A 1 84 ? 10.503 -25.080 -38.021 1.00 33.47 84 GLY A N 1
ATOM 659 C CA . GLY A 1 84 ? 9.839 -26.379 -37.920 1.00 33.47 84 GLY A CA 1
ATOM 660 C C . GLY A 1 84 ? 8.443 -26.323 -37.312 1.00 33.47 84 GLY A C 1
ATOM 661 O O . GLY A 1 84 ? 8.221 -26.836 -36.221 1.00 33.47 84 GLY A O 1
ATOM 662 N N . GLU A 1 85 ? 7.492 -25.719 -38.025 1.00 39.25 85 GLU A N 1
ATOM 663 C CA . GLU A 1 85 ? 6.089 -26.117 -37.901 1.00 39.25 85 GLU A CA 1
ATOM 664 C C . GLU A 1 85 ? 5.955 -27.562 -38.410 1.00 39.25 85 GLU A C 1
ATOM 666 O O . GLU A 1 85 ? 6.173 -27.788 -39.594 1.00 39.25 85 GLU A O 1
ATOM 671 N N . GLU A 1 86 ? 5.604 -28.531 -37.557 1.00 34.84 86 GLU A N 1
ATOM 672 C CA . GLU A 1 86 ? 4.572 -29.531 -37.881 1.00 34.84 86 GLU A CA 1
ATOM 673 C C . GLU A 1 86 ? 4.234 -30.455 -36.693 1.00 34.84 86 GLU A C 1
ATOM 675 O O . GLU A 1 86 ? 5.117 -31.018 -36.048 1.00 34.84 86 GLU A O 1
ATOM 680 N N . LYS A 1 87 ? 2.922 -30.700 -36.550 1.00 37.38 87 LYS A N 1
ATOM 681 C CA . LYS A 1 87 ? 2.232 -31.837 -35.897 1.00 37.38 87 LYS A CA 1
ATOM 682 C C . LYS A 1 87 ? 1.707 -31.646 -34.474 1.00 37.38 87 LYS A C 1
ATOM 684 O O . LYS A 1 87 ? 2.188 -32.195 -33.490 1.00 37.38 87 LYS A O 1
ATOM 689 N N . GLU A 1 88 ? 0.573 -30.947 -34.441 1.00 45.53 88 GLU A N 1
ATOM 690 C CA . GLU A 1 88 ? -0.714 -31.496 -33.983 1.00 45.53 88 GLU A CA 1
ATOM 691 C C . GLU A 1 88 ? -0.714 -33.026 -33.733 1.00 45.53 88 GLU A C 1
ATOM 693 O O . GLU A 1 88 ? -0.582 -33.811 -34.673 1.00 45.53 88 GLU A O 1
ATOM 698 N N . ARG A 1 89 ? -0.879 -33.427 -32.464 1.00 46.22 89 ARG A N 1
ATOM 699 C CA . ARG A 1 89 ? -1.606 -34.606 -31.934 1.00 46.22 89 ARG A CA 1
ATOM 700 C C . ARG A 1 89 ? -1.003 -35.005 -30.587 1.00 46.22 89 ARG A C 1
ATOM 702 O O . ARG A 1 89 ? -0.036 -35.754 -30.519 1.00 46.22 89 ARG A O 1
ATOM 709 N N . MET A 1 90 ? -1.636 -34.576 -29.502 1.00 53.16 90 MET A N 1
ATOM 710 C CA . MET A 1 90 ? -1.699 -35.415 -28.306 1.00 53.16 90 MET A CA 1
ATOM 711 C C . MET A 1 90 ? -3.163 -35.803 -28.131 1.00 53.16 90 MET A C 1
ATOM 713 O O . MET A 1 90 ? -3.959 -35.045 -27.587 1.00 53.16 90 MET A O 1
ATOM 717 N N . GLU A 1 91 ? -3.526 -36.956 -28.694 1.00 53.53 91 GLU A N 1
ATOM 718 C CA . GLU A 1 91 ? -4.763 -37.649 -28.341 1.00 53.53 91 GLU A CA 1
ATOM 719 C C . GLU A 1 91 ? -4.655 -38.089 -26.876 1.00 53.53 91 GLU A C 1
ATOM 721 O O . GLU A 1 91 ? -3.719 -38.786 -26.486 1.00 53.53 91 GLU A O 1
ATOM 726 N N . THR A 1 92 ? -5.606 -37.652 -26.055 1.00 53.41 92 THR A N 1
ATOM 727 C CA . THR A 1 92 ? -5.871 -38.214 -24.729 1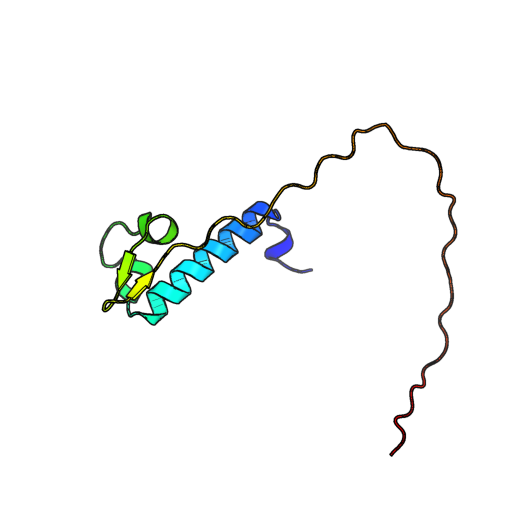.00 53.41 92 THR A CA 1
ATOM 728 C C . THR A 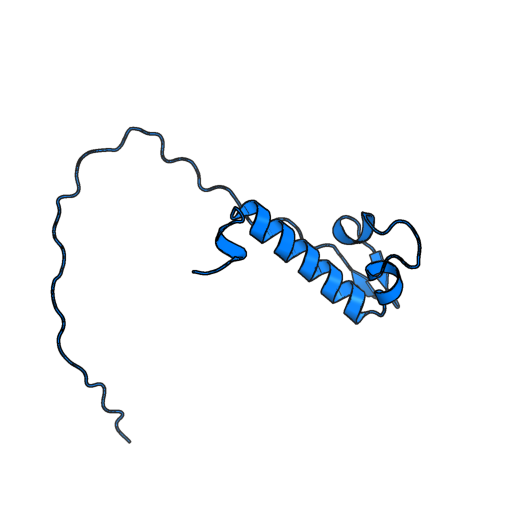1 92 ? -6.395 -39.637 -24.884 1.00 53.41 92 THR A C 1
ATOM 730 O O . THR A 1 92 ? -7.349 -39.858 -25.629 1.00 53.41 92 THR A O 1
ATOM 733 N N . GLN A 1 93 ? -5.787 -40.586 -24.177 1.00 48.03 93 GLN A N 1
ATOM 734 C CA . GLN A 1 93 ? -6.273 -41.961 -24.065 1.00 48.03 93 GLN A CA 1
ATOM 735 C C . GLN A 1 93 ? -7.177 -42.072 -22.824 1.00 48.03 93 GLN A C 1
ATOM 737 O O . GLN A 1 93 ? -6.810 -41.550 -21.769 1.00 48.03 93 GLN A O 1
ATOM 742 N N . GLU A 1 94 ? -8.356 -42.684 -22.994 1.00 45.44 94 GLU A N 1
ATOM 743 C CA . GLU A 1 94 ? -9.297 -43.074 -21.923 1.00 45.44 94 GLU A CA 1
ATOM 744 C C . GLU A 1 94 ? -8.723 -44.141 -20.981 1.00 45.44 94 GLU A C 1
ATOM 746 O O . GLU A 1 94 ? -7.956 -45.010 -21.462 1.00 45.44 94 GLU A O 1
#

Secondary structure (DSSP, 8-state):
--GGGGS-HHHHHHHHHHHHHHHHHHHTTTHHHHTTTTS--GGGGTS-EEETTEEEPPPPP---PPPPPPS-------------------PPP-

InterPro domains:
  IPR006561 DZF domain [PS51703] (1-76)
  IPR049402 DZF domain, C-terminal [PF20965] (2-56)
  IPR052134 Interleukin enhancer-binding factor 2 [PTHR46447] (1-93)